Protein AF-A0A7L8AIE8-F1 (afdb_monomer_lite)

Structure (mmCIF, N/CA/C/O backbone):
data_AF-A0A7L8AIE8-F1
#
_entry.id   AF-A0A7L8AIE8-F1
#
loop_
_atom_site.group_PDB
_atom_site.id
_atom_site.type_symbol
_atom_site.label_atom_id
_atom_site.label_alt_id
_atom_site.label_comp_id
_atom_site.label_asym_id
_atom_site.label_entity_id
_atom_site.label_seq_id
_atom_site.pdbx_PDB_ins_code
_atom_site.Cartn_x
_atom_site.Cartn_y
_atom_site.Cartn_z
_atom_site.occupancy
_atom_site.B_iso_or_equiv
_atom_site.auth_seq_id
_atom_site.auth_comp_id
_atom_site.auth_asym_id
_atom_site.auth_atom_id
_atom_site.pdbx_PDB_model_num
ATOM 1 N N . MET A 1 1 ? -39.703 -0.980 17.040 1.00 63.31 1 MET A N 1
ATOM 2 C CA . MET A 1 1 ? -38.796 -2.149 16.935 1.00 63.31 1 MET A CA 1
ATOM 3 C C . MET A 1 1 ? -38.171 -2.307 15.549 1.00 63.31 1 MET A C 1
ATOM 5 O O . MET A 1 1 ? -36.954 -2.239 15.484 1.00 63.31 1 MET A O 1
ATOM 9 N N . LYS A 1 2 ? -38.937 -2.395 14.447 1.00 69.69 2 LYS A N 1
ATOM 10 C CA . LYS A 1 2 ? -38.403 -2.569 13.070 1.00 69.69 2 LYS A CA 1
ATOM 11 C C . LYS A 1 2 ? -37.265 -1.605 12.671 1.00 69.69 2 LYS A C 1
ATOM 13 O O . LYS A 1 2 ? -36.247 -2.037 12.149 1.00 69.69 2 LYS A O 1
ATOM 18 N N . ASN A 1 3 ? -37.389 -0.310 12.983 1.00 71.50 3 ASN A N 1
ATOM 19 C CA . ASN A 1 3 ? -36.348 0.687 12.671 1.00 71.50 3 ASN A CA 1
ATOM 20 C C . ASN A 1 3 ? -35.043 0.472 13.455 1.00 71.50 3 ASN A C 1
ATOM 22 O O . ASN A 1 3 ? -33.970 0.789 12.957 1.00 71.50 3 ASN A O 1
ATOM 26 N N . ILE A 1 4 ? -35.126 -0.079 14.667 1.00 74.56 4 ILE A N 1
ATOM 27 C CA . ILE A 1 4 ? -33.960 -0.353 15.511 1.00 74.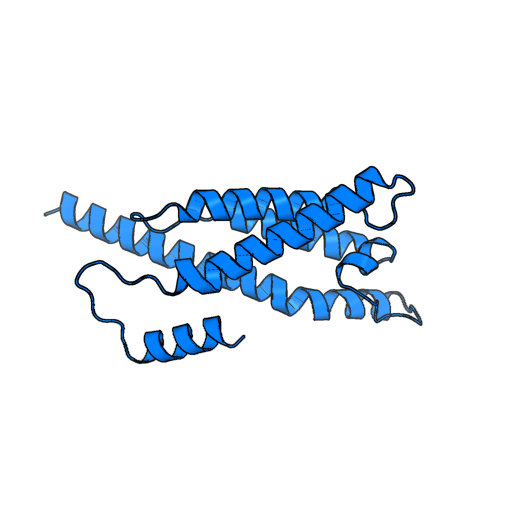56 4 ILE A CA 1
ATOM 28 C C . ILE A 1 4 ? -33.206 -1.573 14.962 1.00 74.56 4 ILE A C 1
ATOM 30 O O . ILE A 1 4 ? -31.992 -1.508 14.792 1.00 74.56 4 ILE A O 1
ATOM 34 N N . GLU A 1 5 ? -33.914 -2.641 14.582 1.00 74.44 5 GLU A N 1
ATOM 35 C CA . GLU A 1 5 ? -33.312 -3.821 13.937 1.00 74.44 5 GLU A CA 1
ATOM 36 C C . GLU A 1 5 ? -32.631 -3.483 12.604 1.00 74.44 5 GLU A C 1
ATOM 38 O O . GLU A 1 5 ? -31.513 -3.933 12.358 1.00 74.44 5 GLU A O 1
ATOM 43 N N . ILE A 1 6 ? -33.248 -2.632 11.773 1.00 75.19 6 ILE A N 1
ATOM 44 C CA . ILE A 1 6 ? -32.651 -2.166 10.508 1.00 75.19 6 ILE A CA 1
ATOM 45 C C . ILE A 1 6 ? -31.340 -1.407 10.768 1.00 75.19 6 ILE A C 1
ATOM 47 O O . ILE A 1 6 ? -30.348 -1.618 10.063 1.00 75.19 6 ILE A O 1
ATOM 51 N N . LEU A 1 7 ? -31.300 -0.557 11.800 1.00 74.38 7 LEU A N 1
ATOM 52 C CA . LEU A 1 7 ? -30.088 0.175 12.175 1.00 74.38 7 LEU A CA 1
ATOM 53 C C . LEU A 1 7 ? -28.978 -0.776 12.647 1.00 74.38 7 LEU A C 1
ATOM 55 O O . LEU A 1 7 ? -27.861 -0.678 12.133 1.00 74.38 7 LEU A O 1
ATOM 59 N N . TYR A 1 8 ? -29.283 -1.732 13.532 1.00 74.19 8 TYR A N 1
ATOM 60 C CA . TYR A 1 8 ? -28.319 -2.737 14.003 1.00 74.19 8 TYR A CA 1
ATOM 61 C C . TYR A 1 8 ? -27.782 -3.617 12.867 1.00 74.19 8 TYR A C 1
ATOM 63 O O . TYR A 1 8 ? -26.572 -3.843 12.775 1.00 74.19 8 TYR A O 1
ATOM 71 N N . GLN A 1 9 ? -28.655 -4.070 11.963 1.00 73.56 9 GLN A N 1
ATOM 72 C CA . GLN A 1 9 ? -28.258 -4.891 10.821 1.00 73.56 9 GLN A CA 1
ATOM 73 C C . GLN A 1 9 ? -27.340 -4.119 9.864 1.00 73.56 9 GLN A C 1
ATOM 75 O O . GLN A 1 9 ? -26.338 -4.661 9.392 1.00 73.56 9 GLN A O 1
ATOM 80 N N . SER A 1 10 ? -27.639 -2.840 9.607 1.00 74.44 10 SER A N 1
ATOM 81 C CA . SER A 1 10 ? -26.797 -1.990 8.759 1.00 74.44 10 SER A CA 1
ATOM 82 C C . SER A 1 10 ? -25.414 -1.735 9.373 1.00 74.44 10 SER A C 1
ATOM 84 O O . SER A 1 10 ? -24.412 -1.824 8.662 1.00 74.44 10 SER A O 1
ATOM 86 N N . GLU A 1 11 ? -25.332 -1.497 10.690 1.00 75.94 11 GLU A N 1
ATOM 87 C CA . GLU A 1 11 ? -24.061 -1.284 11.393 1.00 75.94 11 GLU A CA 1
ATOM 88 C C . GLU A 1 11 ? -23.190 -2.546 11.348 1.00 75.94 11 GLU A C 1
ATOM 90 O O . GLU A 1 11 ? -22.013 -2.474 10.985 1.00 75.94 11 GLU A O 1
ATOM 95 N N . ASN A 1 12 ? -23.771 -3.715 11.633 1.00 76.88 12 ASN A N 1
ATOM 96 C CA . ASN A 1 12 ? -23.052 -4.987 11.565 1.00 76.88 12 ASN A CA 1
ATOM 97 C C . ASN A 1 12 ? -22.519 -5.270 10.156 1.00 76.88 12 ASN A C 1
ATOM 99 O O . ASN A 1 12 ? -21.361 -5.667 10.004 1.00 76.88 12 ASN A O 1
ATOM 103 N N . ASN A 1 13 ? -23.318 -5.015 9.115 1.00 78.94 13 ASN A N 1
ATOM 104 C CA . ASN A 1 13 ? -22.890 -5.256 7.739 1.00 78.94 13 ASN A CA 1
ATOM 105 C C . ASN A 1 13 ? -21.742 -4.320 7.313 1.00 78.94 13 ASN A C 1
ATOM 107 O O . ASN A 1 13 ? -20.805 -4.743 6.626 1.00 78.94 13 ASN A O 1
ATOM 111 N N . GLN A 1 14 ? -21.760 -3.063 7.774 1.00 76.62 14 GLN A N 1
ATOM 112 C CA . GLN A 1 14 ? -20.650 -2.129 7.565 1.00 76.62 14 GLN A CA 1
ATOM 113 C C . GLN A 1 14 ? -19.371 -2.595 8.268 1.00 76.62 14 GLN A C 1
ATOM 115 O O . GLN A 1 14 ? -18.311 -2.603 7.643 1.00 76.62 14 GLN A O 1
ATOM 120 N N . ILE A 1 15 ? -19.462 -3.053 9.522 1.00 75.50 15 ILE A N 1
ATOM 121 C CA . ILE A 1 15 ? -18.306 -3.564 10.279 1.00 75.50 15 ILE A CA 1
ATOM 122 C C . ILE A 1 15 ? -17.685 -4.778 9.578 1.00 75.50 15 ILE A C 1
ATOM 124 O O . ILE A 1 15 ? -16.465 -4.831 9.408 1.00 75.50 15 ILE A O 1
ATOM 128 N N . ILE A 1 16 ? -18.503 -5.743 9.148 1.00 73.88 16 ILE A N 1
ATOM 129 C CA . ILE A 1 16 ? -18.024 -6.948 8.456 1.00 73.88 16 ILE A CA 1
ATOM 130 C C . ILE A 1 16 ? -17.318 -6.574 7.150 1.00 73.88 16 ILE A C 1
ATOM 132 O O . ILE A 1 16 ? -16.213 -7.058 6.894 1.00 73.88 16 ILE A O 1
ATOM 136 N N . SER A 1 17 ? -17.924 -5.698 6.345 1.00 81.44 17 SER A N 1
ATOM 137 C CA . SER A 1 17 ? -17.355 -5.248 5.067 1.00 81.44 17 SER A CA 1
ATOM 138 C C . SER A 1 17 ? -15.999 -4.571 5.266 1.00 81.44 17 SER A C 1
ATOM 140 O O . SER A 1 17 ? -15.016 -4.915 4.614 1.00 81.44 17 SER A O 1
ATOM 142 N N . TYR A 1 18 ? -15.915 -3.684 6.253 1.00 81.44 18 TYR A N 1
ATOM 143 C CA . TYR A 1 18 ? -14.687 -2.999 6.638 1.00 81.44 18 TYR A CA 1
ATOM 144 C C . TYR A 1 18 ? -13.584 -3.960 7.113 1.00 81.44 18 TYR A C 1
ATOM 146 O O . TYR A 1 18 ? -12.422 -3.809 6.730 1.00 81.44 18 TYR A O 1
ATOM 154 N N . LEU A 1 19 ? -13.916 -4.982 7.913 1.00 83.69 19 LEU A N 1
ATOM 155 C CA . LEU A 1 19 ? -12.924 -5.958 8.380 1.00 83.69 19 LEU A CA 1
ATOM 156 C C . LEU A 1 19 ? -12.404 -6.826 7.231 1.00 83.69 19 LEU A C 1
ATOM 158 O O . LEU A 1 19 ? -11.207 -7.109 7.181 1.00 83.69 19 LEU A O 1
ATOM 162 N N . LYS A 1 20 ? -13.282 -7.233 6.306 1.00 87.38 20 LYS A N 1
ATOM 163 C CA . LYS A 1 20 ? -12.893 -7.980 5.100 1.00 87.38 20 LYS A CA 1
ATOM 164 C C . LYS A 1 20 ? -11.934 -7.165 4.237 1.00 87.38 20 LYS A C 1
ATOM 166 O O . LYS A 1 20 ? -10.896 -7.676 3.835 1.00 87.38 20 LYS A O 1
ATOM 171 N N . LEU A 1 21 ? -12.234 -5.890 4.027 1.00 87.25 21 LEU A N 1
ATOM 172 C CA . LEU A 1 21 ? -11.432 -5.020 3.178 1.00 87.25 21 LEU A CA 1
ATOM 173 C C . LEU A 1 21 ? -10.011 -4.807 3.711 1.00 87.25 21 LEU A C 1
ATOM 175 O O . LEU A 1 21 ? -9.046 -4.905 2.961 1.00 87.25 21 LEU A O 1
ATOM 179 N N . ARG A 1 22 ? -9.860 -4.623 5.028 1.00 87.69 22 ARG A N 1
ATOM 180 C CA . ARG A 1 22 ? -8.530 -4.568 5.661 1.00 87.69 22 ARG A CA 1
ATOM 181 C C . ARG A 1 22 ? -7.743 -5.856 5.487 1.00 87.69 22 ARG A C 1
ATOM 183 O O . ARG A 1 22 ? -6.536 -5.797 5.288 1.00 87.69 22 ARG A O 1
ATOM 190 N N . LYS A 1 23 ? -8.414 -7.010 5.572 1.00 90.38 23 LYS A N 1
ATOM 191 C CA . LYS A 1 23 ? -7.765 -8.299 5.315 1.00 90.38 23 LYS A CA 1
ATOM 192 C C . LYS A 1 23 ? -7.262 -8.368 3.877 1.00 90.38 23 LYS A C 1
ATOM 194 O O . LYS A 1 23 ? -6.119 -8.752 3.692 1.00 90.38 23 LYS A O 1
ATOM 199 N N . PHE A 1 24 ? -8.053 -7.946 2.890 1.00 91.50 24 PHE A N 1
ATOM 200 C CA . PHE A 1 24 ? -7.611 -7.920 1.490 1.00 91.50 24 PHE A CA 1
ATOM 201 C C . PHE A 1 24 ? -6.418 -6.989 1.260 1.00 91.50 24 PHE A C 1
ATOM 203 O O . PHE A 1 24 ? -5.456 -7.398 0.622 1.00 91.50 24 PHE A O 1
ATOM 210 N N . ILE A 1 25 ? -6.437 -5.785 1.838 1.00 92.25 25 ILE A N 1
ATOM 211 C CA . ILE A 1 25 ? -5.307 -4.845 1.780 1.00 92.25 25 ILE A CA 1
ATOM 212 C C . ILE A 1 25 ? -4.035 -5.479 2.368 1.00 92.25 25 ILE A C 1
ATOM 214 O O . ILE A 1 25 ? -2.979 -5.443 1.742 1.00 92.25 25 ILE A O 1
ATOM 218 N N . GLY A 1 26 ? -4.141 -6.110 3.543 1.00 91.88 26 GLY A N 1
ATOM 219 C CA . GLY A 1 26 ? -3.013 -6.802 4.172 1.00 91.88 26 GLY A CA 1
ATOM 220 C C . GLY A 1 26 ? -2.524 -8.012 3.371 1.00 91.88 26 GLY A C 1
ATOM 221 O O . GLY A 1 26 ? -1.322 -8.215 3.249 1.00 91.88 26 GLY A O 1
ATOM 222 N N . ILE A 1 27 ? -3.442 -8.782 2.779 1.00 94.88 27 ILE A N 1
ATOM 223 C CA . ILE A 1 27 ? -3.118 -9.898 1.881 1.00 94.88 27 ILE A CA 1
ATOM 224 C C . ILE A 1 27 ? -2.319 -9.379 0.685 1.00 94.88 27 ILE A C 1
ATOM 226 O O . ILE A 1 27 ? -1.240 -9.899 0.434 1.00 94.88 27 ILE A O 1
ATOM 230 N N . ILE A 1 28 ? -2.768 -8.321 0.003 1.00 94.38 28 ILE A N 1
ATOM 231 C CA . ILE A 1 28 ? -2.003 -7.721 -1.103 1.00 94.38 28 ILE A CA 1
ATOM 232 C C . ILE A 1 28 ? -0.585 -7.366 -0.647 1.00 94.38 28 ILE A C 1
ATOM 234 O O . ILE A 1 28 ? 0.370 -7.755 -1.307 1.00 94.38 28 ILE A O 1
ATOM 238 N N . GLY A 1 29 ? -0.439 -6.696 0.501 1.00 91.81 29 GLY A N 1
ATOM 239 C CA . GLY A 1 29 ? 0.873 -6.308 1.023 1.00 91.81 29 GLY A CA 1
ATOM 240 C C . GLY A 1 29 ? 1.808 -7.488 1.322 1.00 91.81 29 GLY A C 1
ATOM 241 O O . GLY A 1 29 ? 3.008 -7.369 1.107 1.00 91.81 29 GLY A O 1
ATOM 242 N N . ILE A 1 30 ? 1.275 -8.627 1.776 1.00 94.44 30 ILE A N 1
ATOM 243 C CA . ILE A 1 30 ? 2.060 -9.844 2.055 1.00 94.44 30 ILE A CA 1
ATOM 244 C C . ILE A 1 30 ? 2.414 -10.592 0.766 1.00 94.44 30 ILE A C 1
ATOM 246 O O . ILE A 1 30 ? 3.517 -11.116 0.640 1.00 94.44 30 ILE A O 1
ATOM 250 N N . PHE A 1 31 ? 1.486 -10.663 -0.187 1.00 94.75 31 PHE A N 1
ATOM 251 C CA . PHE A 1 31 ? 1.687 -11.406 -1.429 1.00 94.75 31 PHE A CA 1
ATOM 252 C C . PHE A 1 31 ? 2.556 -10.655 -2.437 1.00 94.75 31 PHE A C 1
ATOM 254 O O . PHE A 1 31 ? 3.286 -11.296 -3.186 1.00 94.75 31 PHE A O 1
ATOM 261 N N . LEU A 1 32 ? 2.519 -9.322 -2.446 1.00 93.94 32 LEU A N 1
ATOM 262 C CA . LEU A 1 32 ? 3.314 -8.494 -3.351 1.00 93.94 32 LEU A CA 1
ATOM 263 C C . LEU A 1 32 ? 4.821 -8.843 -3.347 1.00 93.94 32 LEU A C 1
ATOM 265 O O . LEU A 1 32 ? 5.333 -9.162 -4.419 1.00 93.94 32 LEU A O 1
ATOM 269 N N . PRO A 1 33 ? 5.535 -8.891 -2.199 1.00 94.06 33 PRO A N 1
ATOM 270 C CA . PRO A 1 33 ? 6.958 -9.251 -2.167 1.00 94.06 33 PRO A CA 1
ATOM 271 C C . PRO A 1 33 ? 7.248 -10.715 -2.531 1.00 94.06 33 PRO A C 1
ATOM 273 O O . PRO A 1 33 ? 8.405 -11.066 -2.716 1.00 94.06 33 PRO A O 1
ATOM 276 N N . ILE A 1 34 ? 6.230 -11.577 -2.617 1.00 95.69 34 ILE A N 1
ATOM 277 C CA . ILE A 1 34 ? 6.383 -12.993 -2.982 1.00 95.69 34 ILE A CA 1
ATOM 278 C 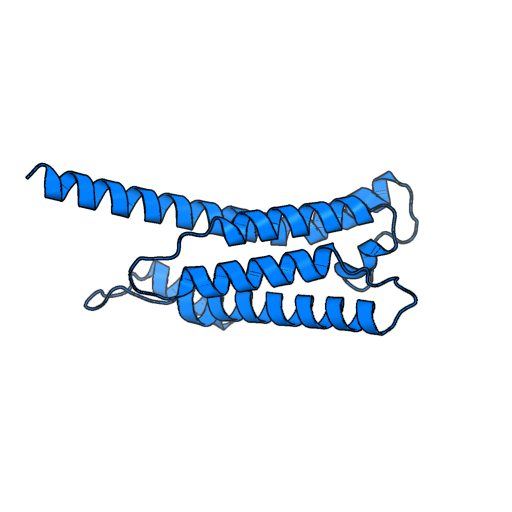C . ILE A 1 34 ? 6.129 -13.186 -4.480 1.00 95.69 34 ILE A C 1
ATOM 280 O O . ILE A 1 34 ? 6.878 -13.882 -5.161 1.00 95.69 34 ILE A O 1
ATOM 284 N N . ILE A 1 35 ? 5.070 -12.565 -5.003 1.00 95.75 35 ILE A N 1
ATOM 285 C CA . ILE A 1 35 ? 4.635 -12.742 -6.391 1.00 95.75 35 ILE A CA 1
ATOM 286 C C . ILE A 1 35 ? 5.606 -12.073 -7.361 1.00 95.75 35 ILE A C 1
ATOM 288 O O . ILE A 1 35 ? 5.890 -12.650 -8.404 1.00 95.75 35 ILE A O 1
ATOM 292 N N . LEU A 1 36 ? 6.142 -10.896 -7.029 1.00 96.56 36 LEU A N 1
ATOM 293 C CA . LEU A 1 36 ? 7.033 -10.170 -7.937 1.00 96.56 36 LEU A CA 1
ATOM 294 C C . LEU A 1 36 ? 8.328 -10.947 -8.271 1.00 96.56 36 LEU A C 1
ATOM 296 O O . LEU A 1 36 ? 8.563 -11.174 -9.460 1.00 96.56 36 LEU A O 1
ATOM 300 N N . PRO A 1 37 ? 9.113 -11.455 -7.295 1.00 95.50 37 PRO A N 1
ATOM 301 C CA . PRO A 1 37 ? 10.255 -12.317 -7.605 1.00 95.50 37 PRO A CA 1
ATOM 302 C C . PRO A 1 37 ? 9.847 -13.597 -8.342 1.00 95.50 37 PRO A C 1
ATOM 304 O O . PRO A 1 37 ? 10.533 -14.026 -9.266 1.00 95.50 37 PRO A O 1
ATOM 307 N N . LEU A 1 38 ? 8.714 -14.206 -7.964 1.00 95.94 38 LEU A N 1
ATOM 308 C CA . LEU A 1 38 ? 8.229 -15.434 -8.601 1.00 95.94 38 LEU A CA 1
ATOM 309 C C . LEU A 1 38 ? 7.963 -15.231 -10.096 1.00 95.94 38 LEU A C 1
ATOM 311 O O . LEU A 1 38 ? 8.294 -16.100 -10.900 1.00 95.94 38 LEU A O 1
ATOM 315 N N . VAL A 1 39 ? 7.400 -14.081 -10.473 1.00 94.88 39 VAL A N 1
ATOM 316 C CA . VAL A 1 39 ? 7.210 -13.716 -11.879 1.00 94.88 39 VAL A CA 1
ATOM 317 C C . VAL A 1 39 ? 8.561 -13.657 -12.595 1.00 94.88 39 VAL A C 1
ATOM 319 O O . VAL A 1 39 ? 8.714 -14.304 -13.627 1.00 94.88 39 VAL A O 1
ATOM 322 N N . LEU A 1 40 ? 9.569 -12.981 -12.037 1.00 95.44 40 LEU A N 1
ATOM 323 C CA . LEU A 1 40 ? 10.893 -12.894 -12.671 1.00 95.44 40 LEU A CA 1
ATOM 324 C C . LEU A 1 40 ? 11.586 -14.254 -12.820 1.00 95.44 40 LEU A C 1
ATOM 326 O O . LEU A 1 40 ? 12.200 -14.508 -13.856 1.00 95.44 40 LEU A O 1
ATOM 330 N N . ILE A 1 41 ? 11.410 -15.155 -11.849 1.00 94.31 41 ILE A N 1
ATOM 331 C CA . ILE A 1 41 ? 11.884 -16.544 -11.939 1.00 94.31 41 ILE A CA 1
ATOM 332 C C . ILE A 1 41 ? 11.218 -17.275 -13.116 1.00 94.31 41 ILE A C 1
ATOM 334 O O . ILE A 1 41 ? 11.896 -17.970 -13.872 1.00 94.31 41 ILE A O 1
ATOM 338 N N . ILE A 1 42 ? 9.904 -17.106 -13.313 1.00 93.94 42 ILE A N 1
ATOM 339 C CA . ILE A 1 42 ? 9.166 -17.718 -14.435 1.00 93.94 42 ILE A CA 1
ATOM 340 C C . ILE A 1 42 ? 9.684 -17.201 -15.785 1.00 93.94 42 ILE A C 1
ATOM 342 O O . ILE A 1 42 ? 9.809 -17.978 -16.733 1.00 93.94 42 ILE A O 1
ATOM 346 N N . PHE A 1 43 ? 10.039 -15.917 -15.861 1.00 92.88 43 PHE A N 1
ATOM 347 C CA . PHE A 1 43 ? 10.650 -15.302 -17.043 1.00 92.88 43 PHE A CA 1
ATOM 348 C C . PHE A 1 43 ? 12.147 -15.620 -17.216 1.00 92.88 43 PHE A C 1
ATOM 350 O O . PHE A 1 43 ? 12.742 -15.189 -18.199 1.00 92.88 43 PHE A O 1
ATOM 357 N N . LYS A 1 44 ? 12.737 -16.443 -16.335 1.00 90.50 44 LYS A N 1
ATOM 358 C CA . LYS A 1 44 ? 14.151 -16.863 -16.358 1.00 90.50 44 LYS A CA 1
ATOM 359 C C . LYS A 1 44 ? 15.149 -15.705 -16.234 1.00 90.50 44 LYS A C 1
ATOM 361 O O . LYS A 1 44 ? 16.237 -15.772 -16.800 1.00 90.50 44 LYS A O 1
ATOM 366 N N . ASN A 1 45 ? 14.793 -14.673 -15.475 1.00 87.94 45 ASN A N 1
ATOM 367 C CA . ASN A 1 45 ? 15.733 -13.617 -15.117 1.00 87.94 45 ASN A CA 1
ATOM 368 C C . ASN A 1 45 ? 16.750 -14.120 -14.086 1.00 87.94 45 ASN A C 1
ATOM 370 O O . ASN A 1 45 ? 16.380 -14.779 -13.113 1.00 87.94 45 ASN A O 1
ATOM 374 N N . GLU A 1 46 ? 18.024 -13.781 -14.288 1.00 82.62 46 GLU A N 1
ATOM 375 C CA . GLU A 1 46 ? 19.091 -14.080 -13.324 1.00 82.62 46 GLU A CA 1
ATOM 376 C C . GLU A 1 46 ? 18.967 -13.204 -12.071 1.00 82.62 46 GLU A C 1
ATOM 378 O O . GLU A 1 46 ? 19.185 -13.682 -10.957 1.00 82.62 46 GLU A O 1
ATOM 383 N N . ASP A 1 47 ? 18.538 -11.952 -12.250 1.00 88.06 47 ASP A N 1
ATOM 384 C CA . ASP A 1 47 ? 18.309 -10.997 -11.170 1.00 88.06 47 ASP A CA 1
ATOM 385 C C . ASP A 1 47 ? 16.816 -10.874 -10.825 1.00 88.06 47 ASP A C 1
ATOM 387 O O . ASP A 1 47 ? 16.078 -10.032 -11.340 1.00 88.06 47 ASP A O 1
ATOM 391 N N . PHE A 1 48 ? 16.339 -11.774 -9.967 1.00 91.25 48 PHE A N 1
ATOM 392 C CA . PHE A 1 48 ? 14.930 -11.839 -9.573 1.00 91.25 48 PHE A CA 1
ATOM 393 C C . PHE A 1 48 ? 14.612 -11.103 -8.262 1.00 91.25 48 PHE A C 1
ATOM 395 O O . PHE A 1 48 ? 13.433 -10.969 -7.939 1.00 91.25 48 PHE A O 1
ATOM 402 N N . ILE A 1 49 ? 15.615 -10.631 -7.506 1.00 92.62 49 ILE A N 1
ATOM 403 C CA . ILE A 1 49 ? 15.427 -9.847 -6.273 1.00 92.62 49 ILE A CA 1
ATOM 404 C C . ILE A 1 49 ? 15.913 -8.424 -6.519 1.00 92.62 49 ILE A C 1
ATOM 406 O O . ILE A 1 49 ? 17.107 -8.174 -6.575 1.00 92.62 49 ILE A O 1
ATOM 410 N N . GLN A 1 50 ? 14.972 -7.493 -6.596 1.00 94.00 50 GLN A N 1
ATOM 411 C CA . GLN A 1 50 ? 15.265 -6.076 -6.795 1.00 94.00 50 GLN A CA 1
ATOM 412 C C . GLN A 1 50 ? 15.468 -5.332 -5.462 1.00 94.00 50 GLN A C 1
ATOM 414 O O . GLN A 1 50 ? 14.949 -5.761 -4.426 1.00 94.00 50 GLN A O 1
A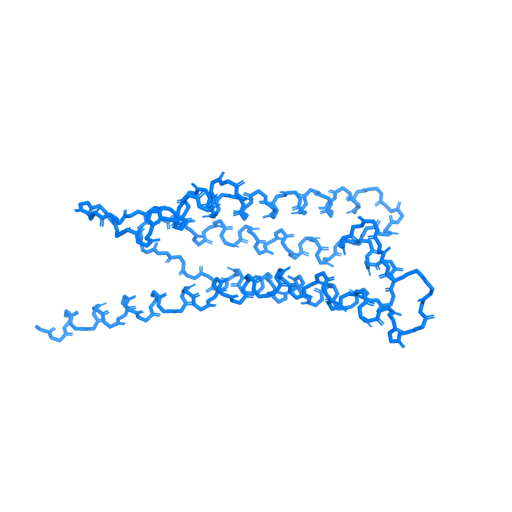TOM 419 N N . ASP A 1 51 ? 16.167 -4.192 -5.501 1.00 92.50 51 ASP A N 1
ATOM 420 C CA . ASP A 1 51 ? 16.487 -3.362 -4.323 1.00 92.50 51 ASP A CA 1
ATOM 421 C C . ASP A 1 51 ? 15.237 -2.861 -3.577 1.00 92.50 51 ASP A C 1
ATOM 423 O O . ASP A 1 51 ? 15.222 -2.744 -2.347 1.00 92.50 51 ASP A O 1
ATOM 427 N N . SER A 1 52 ? 14.157 -2.586 -4.310 1.00 94.19 52 SER A N 1
ATOM 428 C CA . SER A 1 52 ? 12.859 -2.224 -3.754 1.00 94.19 52 SER A CA 1
ATOM 429 C C . SER A 1 52 ? 11.696 -2.852 -4.523 1.00 94.19 52 SER A C 1
ATOM 431 O O . SER A 1 52 ? 11.800 -3.261 -5.678 1.00 94.19 52 SER A O 1
ATOM 433 N N . ILE A 1 53 ? 10.520 -2.879 -3.890 1.00 94.56 53 ILE A N 1
ATOM 434 C CA . ILE A 1 53 ? 9.283 -3.357 -4.529 1.00 94.56 53 ILE A CA 1
ATOM 435 C C . ILE A 1 53 ? 8.923 -2.524 -5.769 1.00 94.56 53 ILE A C 1
ATOM 437 O O . ILE A 1 53 ? 8.378 -3.062 -6.730 1.00 94.56 53 ILE A O 1
ATOM 441 N N . SER A 1 54 ? 9.245 -1.229 -5.768 1.00 95.88 54 SER A N 1
ATOM 442 C CA . SER A 1 54 ? 8.983 -0.346 -6.905 1.00 95.88 54 SER A CA 1
ATOM 443 C C . SER A 1 54 ? 9.990 -0.510 -8.048 1.00 95.88 54 SER A C 1
ATOM 445 O O . SER A 1 54 ? 9.726 -0.019 -9.143 1.00 95.88 54 SER A O 1
ATOM 447 N N . ASP A 1 55 ? 11.115 -1.200 -7.851 1.00 95.25 55 ASP A N 1
ATOM 448 C CA . ASP A 1 55 ? 12.095 -1.428 -8.925 1.00 95.25 55 ASP A CA 1
ATOM 449 C C . ASP A 1 55 ? 11.635 -2.513 -9.906 1.00 95.25 55 ASP A C 1
ATOM 451 O O . ASP A 1 55 ? 11.991 -2.482 -11.083 1.00 95.25 55 ASP A O 1
ATOM 455 N N . TYR A 1 56 ? 10.687 -3.366 -9.497 1.00 96.06 56 TYR A N 1
ATOM 456 C CA . TYR A 1 56 ? 9.982 -4.283 -10.402 1.00 96.06 56 TYR A CA 1
ATOM 457 C C . TYR A 1 56 ? 9.170 -3.568 -11.495 1.00 96.06 56 TYR A C 1
ATOM 459 O O . TYR A 1 56 ? 8.695 -4.208 -12.429 1.00 96.06 56 TYR A O 1
ATOM 467 N N . TYR A 1 57 ? 9.013 -2.243 -11.428 1.00 95.06 57 TYR A N 1
ATOM 468 C CA . TYR A 1 57 ? 8.462 -1.458 -12.534 1.00 95.06 57 TYR A CA 1
ATOM 469 C C . TYR A 1 57 ? 9.349 -1.536 -13.792 1.00 95.06 57 TYR A C 1
ATOM 471 O O . TYR A 1 57 ? 8.846 -1.415 -14.908 1.00 95.06 57 TYR A O 1
ATOM 479 N N . GLY A 1 58 ? 10.662 -1.719 -13.620 1.00 93.44 58 GLY A N 1
ATOM 480 C CA . GLY A 1 58 ? 11.634 -1.807 -14.710 1.00 93.44 58 GLY A CA 1
ATOM 481 C C . GLY A 1 58 ? 11.804 -3.195 -15.320 1.00 93.44 58 GLY A C 1
ATOM 482 O O . GLY A 1 58 ? 12.602 -3.340 -16.238 1.00 93.44 58 GLY A O 1
ATOM 483 N N . THR A 1 59 ? 11.073 -4.195 -14.831 1.00 94.81 59 THR A N 1
ATOM 484 C CA . THR A 1 59 ? 11.232 -5.602 -15.217 1.00 94.81 59 THR A CA 1
ATOM 485 C C . THR A 1 59 ? 9.952 -6.158 -15.848 1.00 94.81 59 THR A C 1
ATOM 487 O O . THR A 1 59 ? 8.926 -5.478 -15.940 1.00 94.81 59 THR A O 1
ATOM 490 N N . GLU A 1 60 ? 9.963 -7.428 -16.250 1.00 94.00 60 GLU A N 1
ATOM 491 C CA . GLU A 1 60 ? 8.795 -8.141 -16.787 1.00 94.00 60 GLU A CA 1
ATOM 492 C C . GLU A 1 60 ? 7.659 -8.281 -15.757 1.00 94.00 60 GLU A C 1
ATOM 494 O O . GLU A 1 60 ? 6.516 -8.571 -16.113 1.00 94.00 60 GLU A O 1
ATOM 499 N N . ALA A 1 61 ? 7.939 -8.043 -14.470 1.00 95.75 61 ALA A N 1
ATOM 500 C CA . ALA A 1 61 ? 6.942 -8.055 -13.401 1.00 95.75 61 ALA A CA 1
ATOM 501 C C . ALA A 1 61 ? 6.159 -6.733 -13.267 1.00 95.75 61 ALA A C 1
ATOM 503 O O . ALA A 1 61 ? 5.264 -6.641 -12.417 1.00 95.75 61 ALA A O 1
ATOM 504 N N . ARG A 1 62 ? 6.447 -5.727 -14.106 1.00 95.62 62 ARG A N 1
ATOM 505 C CA . ARG A 1 62 ? 5.816 -4.399 -14.081 1.00 95.62 62 ARG A CA 1
ATOM 506 C C . ARG A 1 62 ? 4.296 -4.460 -13.996 1.00 95.62 62 ARG A C 1
ATOM 508 O O . ARG A 1 62 ? 3.703 -3.827 -13.123 1.00 95.62 62 ARG A O 1
ATOM 515 N N . ASP A 1 63 ? 3.660 -5.216 -14.885 1.00 96.25 63 ASP A N 1
ATOM 516 C CA . ASP A 1 63 ? 2.198 -5.245 -14.986 1.00 96.25 63 ASP A CA 1
ATOM 517 C C . ASP A 1 63 ? 1.549 -5.846 -13.735 1.00 96.25 63 ASP A C 1
ATOM 519 O O . ASP A 1 63 ? 0.475 -5.413 -13.313 1.00 96.25 63 ASP A O 1
ATOM 523 N N . TYR A 1 64 ? 2.234 -6.787 -13.079 1.00 96.81 64 TYR A N 1
ATOM 524 C CA . TYR A 1 64 ? 1.794 -7.358 -11.810 1.00 96.81 64 TYR A CA 1
ATOM 525 C C . TYR A 1 64 ? 1.895 -6.325 -10.693 1.00 96.81 64 TYR A C 1
ATOM 527 O O . TYR A 1 64 ? 0.920 -6.117 -9.972 1.00 96.81 64 TYR A O 1
ATOM 535 N N . PHE A 1 65 ? 3.033 -5.633 -10.578 1.00 97.38 65 PHE A N 1
ATOM 536 C CA . PHE A 1 65 ? 3.207 -4.551 -9.608 1.00 97.38 65 PHE A CA 1
ATOM 537 C C . PHE A 1 65 ? 2.122 -3.475 -9.767 1.00 97.38 65 PHE A C 1
ATOM 539 O O . PHE A 1 65 ? 1.415 -3.153 -8.808 1.00 97.38 65 PHE A O 1
ATOM 546 N N . VAL A 1 66 ? 1.936 -2.974 -10.992 1.00 97.81 66 VAL A N 1
ATOM 547 C CA . VAL A 1 66 ? 0.919 -1.965 -11.316 1.00 97.81 66 VAL A CA 1
ATOM 548 C C . VAL A 1 66 ? -0.481 -2.496 -10.995 1.00 97.81 66 VAL A C 1
ATOM 550 O O . VAL A 1 66 ? -1.249 -1.817 -10.311 1.00 97.81 66 VAL A O 1
ATOM 553 N N . GLY A 1 67 ? -0.802 -3.728 -11.398 1.00 97.44 67 GLY A N 1
ATOM 554 C CA . GLY A 1 67 ? -2.083 -4.376 -11.115 1.00 97.44 67 GLY A CA 1
ATOM 555 C C . GLY A 1 67 ? -2.390 -4.485 -9.618 1.00 97.44 67 GLY A C 1
ATOM 556 O O . GLY A 1 67 ? -3.503 -4.166 -9.191 1.00 97.44 67 GLY A O 1
ATOM 557 N N . PHE A 1 68 ? -1.403 -4.850 -8.794 1.00 97.25 68 PHE A N 1
ATOM 558 C CA . PHE A 1 68 ? -1.559 -4.871 -7.338 1.00 97.25 68 PHE A CA 1
ATOM 559 C C . PHE A 1 68 ? -1.803 -3.480 -6.754 1.00 97.25 68 PHE A C 1
ATOM 561 O O . PHE A 1 68 ? -2.649 -3.346 -5.870 1.00 97.25 68 PHE A O 1
ATOM 568 N N . MET A 1 69 ? -1.117 -2.445 -7.245 1.00 97.75 69 MET A N 1
ATOM 569 C CA . MET A 1 69 ? -1.339 -1.068 -6.792 1.00 97.75 69 MET A CA 1
ATOM 570 C C . MET A 1 69 ? -2.727 -0.546 -7.186 1.00 97.75 69 MET A C 1
ATOM 572 O O . MET A 1 69 ? -3.387 0.112 -6.380 1.00 97.75 69 MET A O 1
ATOM 576 N N . PHE A 1 70 ? -3.226 -0.909 -8.371 1.00 97.69 70 PHE A N 1
ATOM 577 C CA . PHE A 1 70 ? -4.609 -0.632 -8.766 1.00 97.69 70 PHE A CA 1
ATOM 578 C C . PHE A 1 70 ? -5.619 -1.356 -7.871 1.00 97.69 70 PHE A C 1
ATOM 580 O O . PHE A 1 70 ? -6.545 -0.723 -7.364 1.00 97.69 70 PHE A O 1
ATOM 587 N N . ALA A 1 71 ? -5.437 -2.657 -7.629 1.00 96.25 71 ALA A N 1
ATOM 588 C CA . ALA A 1 71 ? -6.313 -3.425 -6.745 1.00 96.25 71 ALA A CA 1
ATOM 589 C C . ALA A 1 71 ? -6.324 -2.847 -5.320 1.00 96.25 71 ALA A C 1
ATOM 591 O O . ALA A 1 71 ? -7.386 -2.674 -4.720 1.00 96.25 71 ALA A O 1
ATOM 592 N N . LEU A 1 72 ? -5.149 -2.481 -4.803 1.00 96.50 72 LEU A N 1
ATOM 593 C CA . LEU A 1 72 ? -4.983 -1.815 -3.516 1.00 96.50 72 LEU A CA 1
ATOM 594 C C . LEU A 1 72 ? -5.736 -0.480 -3.471 1.00 96.50 72 LEU A C 1
ATOM 596 O O . LEU A 1 72 ? -6.492 -0.238 -2.530 1.00 96.50 72 LEU A O 1
ATOM 600 N N . GLY A 1 73 ? -5.568 0.360 -4.496 1.00 95.75 73 GLY A N 1
ATOM 601 C CA . GLY A 1 73 ? -6.251 1.646 -4.613 1.00 95.75 73 GLY A CA 1
ATOM 602 C C . GLY A 1 73 ? -7.771 1.497 -4.664 1.00 95.75 73 GLY A C 1
ATOM 603 O O . GLY A 1 73 ? -8.481 2.156 -3.908 1.00 95.75 73 GLY A O 1
ATOM 604 N N . LEU A 1 74 ? -8.285 0.573 -5.477 1.00 94.38 74 LEU A N 1
ATOM 605 C CA . LEU A 1 74 ? -9.720 0.288 -5.557 1.00 94.38 74 LEU A CA 1
ATOM 606 C C . LEU A 1 74 ? -10.276 -0.210 -4.222 1.00 94.38 74 LEU A C 1
ATOM 608 O O . LEU A 1 74 ? -11.311 0.276 -3.761 1.00 94.38 74 LEU A O 1
ATOM 612 N N . PHE A 1 75 ? -9.578 -1.131 -3.556 1.00 92.25 75 PHE A N 1
ATOM 613 C CA . PHE A 1 75 ? -9.994 -1.578 -2.233 1.00 92.25 75 PHE A CA 1
ATOM 614 C C . PHE A 1 75 ? -10.000 -0.427 -1.231 1.00 92.25 75 PHE A C 1
ATOM 616 O O . PHE A 1 75 ? -10.985 -0.271 -0.514 1.00 92.25 75 PHE A O 1
ATOM 623 N N . LEU A 1 76 ? -8.992 0.440 -1.233 1.00 92.38 76 LEU A N 1
ATOM 624 C CA . LEU A 1 76 ? -8.976 1.627 -0.384 1.00 92.38 76 LEU A CA 1
ATOM 625 C C . LEU A 1 76 ? -10.125 2.605 -0.691 1.00 92.38 76 LEU A C 1
ATOM 627 O O . LEU A 1 76 ? -10.735 3.101 0.251 1.00 92.38 76 LEU A O 1
ATOM 631 N N . LEU A 1 77 ? -10.509 2.817 -1.955 1.00 90.88 77 LEU A N 1
ATOM 632 C CA . LEU A 1 77 ? -11.675 3.653 -2.309 1.00 90.88 77 LEU A CA 1
ATOM 633 C C . LEU A 1 77 ? -12.997 3.082 -1.794 1.00 90.88 77 LEU A C 1
ATOM 635 O O . LEU A 1 77 ? -13.897 3.819 -1.396 1.00 90.88 77 LEU A O 1
ATOM 639 N N . THR A 1 78 ? -13.143 1.757 -1.797 1.00 87.94 78 THR A N 1
ATOM 640 C CA . THR A 1 78 ? -14.368 1.106 -1.299 1.00 87.94 78 THR A CA 1
ATOM 641 C C . THR A 1 78 ? -14.457 1.077 0.228 1.00 87.94 78 THR A C 1
ATOM 643 O O . THR A 1 78 ? -15.451 0.606 0.793 1.00 87.94 78 THR A O 1
ATOM 646 N N . TYR A 1 79 ? -13.439 1.591 0.918 1.00 84.00 79 TYR A N 1
ATOM 647 C CA . TYR A 1 79 ? -13.352 1.565 2.365 1.00 84.00 79 TYR A CA 1
ATOM 648 C C . TYR A 1 79 ? -14.328 2.539 3.012 1.00 84.00 79 TYR A C 1
ATOM 650 O O . TYR A 1 79 ? -14.026 3.687 3.317 1.00 84.00 79 TYR A O 1
ATOM 658 N N . LYS A 1 80 ? -15.514 2.029 3.336 1.00 71.94 80 LYS A N 1
ATOM 659 C CA . LYS A 1 80 ? -16.455 2.731 4.205 1.00 71.94 80 LYS A CA 1
ATOM 660 C C . LYS A 1 80 ? -15.977 2.594 5.651 1.00 71.94 80 LYS A C 1
ATOM 662 O O . LYS A 1 80 ? -16.176 1.568 6.298 1.00 71.94 80 LYS A O 1
ATOM 667 N N . GLY A 1 81 ? -15.275 3.627 6.113 1.00 66.75 81 GLY A N 1
ATOM 668 C CA . GLY A 1 81 ? -14.785 3.770 7.483 1.00 66.75 81 GLY A CA 1
ATOM 669 C C . GLY A 1 81 ? -15.871 3.656 8.558 1.00 66.75 81 GLY A C 1
ATOM 670 O O . GLY A 1 81 ? -17.068 3.654 8.268 1.00 66.75 81 GLY A O 1
ATOM 671 N N . TYR A 1 82 ? -15.461 3.565 9.825 1.00 63.16 82 TYR A N 1
ATOM 672 C CA . TYR A 1 8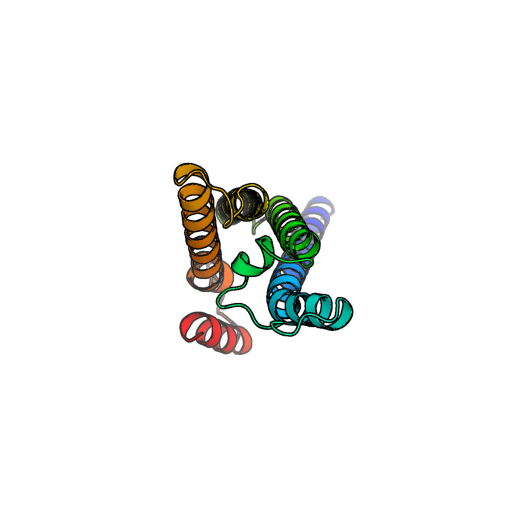2 ? -16.414 3.462 10.930 1.00 63.16 82 TYR A CA 1
ATOM 673 C C . TYR A 1 82 ? -17.135 4.804 11.164 1.00 63.16 82 TYR A C 1
ATOM 675 O O . TYR A 1 82 ? -16.518 5.862 11.073 1.00 63.16 82 TYR A O 1
ATOM 683 N N . LYS A 1 83 ? -18.430 4.766 11.514 1.00 57.81 83 LYS A N 1
ATOM 684 C CA . LYS A 1 83 ? -19.359 5.922 11.582 1.00 57.81 83 LYS A CA 1
ATOM 685 C C . LYS A 1 83 ? -18.902 7.129 12.427 1.00 57.81 83 LYS A C 1
ATOM 687 O O . LYS A 1 83 ? -19.486 8.196 12.307 1.00 57.81 83 LYS A O 1
ATOM 692 N N . PHE A 1 84 ? -17.894 6.962 13.283 1.00 55.19 84 PHE A N 1
ATOM 693 C CA . PHE A 1 84 ? -17.424 7.971 14.239 1.00 55.19 84 PHE A CA 1
ATOM 694 C C . PHE A 1 84 ? -16.054 8.584 13.880 1.00 55.19 84 PHE A C 1
ATOM 696 O O . PHE A 1 84 ? -15.407 9.161 14.751 1.00 55.19 84 PHE A O 1
ATOM 703 N N . GLY A 1 85 ? -15.568 8.455 12.638 1.00 62.72 85 GLY A N 1
ATOM 704 C CA . GLY A 1 85 ? -14.273 9.029 12.261 1.00 62.72 85 GLY A CA 1
ATOM 705 C C . GLY A 1 85 ? -14.068 9.291 10.771 1.00 62.72 85 GLY A C 1
ATOM 706 O O . GLY A 1 85 ? -14.764 8.753 9.915 1.00 62.72 85 GLY A O 1
ATOM 707 N N . ASN A 1 86 ? -13.035 10.083 10.471 1.00 75.19 86 ASN A N 1
ATOM 708 C CA . ASN A 1 86 ? -12.620 10.455 9.112 1.00 75.19 86 ASN A CA 1
ATOM 709 C C . ASN A 1 86 ? -11.865 9.328 8.378 1.00 75.19 86 ASN A C 1
ATOM 711 O O . ASN A 1 86 ? -11.070 9.592 7.482 1.00 75.19 86 ASN A O 1
ATOM 715 N N . ASP A 1 87 ? -12.079 8.063 8.750 1.00 83.06 87 ASP A N 1
ATOM 716 C CA . ASP A 1 87 ? -11.293 6.936 8.237 1.00 83.06 87 ASP A CA 1
ATOM 717 C C . ASP A 1 87 ? -11.465 6.769 6.714 1.00 83.06 87 ASP A C 1
ATOM 719 O O . ASP A 1 87 ? -10.532 6.365 6.028 1.00 83.06 87 ASP A O 1
ATOM 723 N N . ASN A 1 88 ? -12.643 7.124 6.185 1.00 85.81 88 ASN A N 1
ATOM 724 C CA . ASN A 1 88 ? -12.939 7.135 4.749 1.00 85.81 88 ASN A CA 1
ATOM 725 C C . ASN A 1 88 ? -12.086 8.164 3.986 1.00 85.81 88 ASN A C 1
ATOM 727 O O . ASN A 1 88 ? -11.633 7.891 2.881 1.00 85.81 88 ASN A O 1
ATOM 731 N N . LEU A 1 89 ? -11.827 9.334 4.583 1.00 89.31 89 LEU A N 1
ATOM 732 C CA . LEU A 1 89 ? -10.993 10.363 3.960 1.00 89.31 89 LEU A CA 1
ATOM 733 C C . LEU A 1 89 ? -9.560 9.860 3.791 1.00 89.31 89 LEU A C 1
ATOM 735 O O . LEU A 1 89 ? -9.010 9.927 2.698 1.00 89.31 89 LEU A O 1
ATOM 739 N N . PHE A 1 90 ? -8.972 9.314 4.857 1.00 91.81 90 PHE A N 1
ATOM 740 C CA . PHE A 1 90 ? -7.610 8.790 4.788 1.00 91.81 90 PHE A CA 1
ATOM 741 C C . PHE A 1 90 ? -7.511 7.553 3.888 1.00 91.81 90 PHE A C 1
ATOM 743 O O . PHE A 1 90 ? -6.491 7.379 3.231 1.00 91.81 90 PHE A O 1
ATOM 750 N N . ALA A 1 91 ? -8.559 6.725 3.804 1.00 92.25 91 ALA A N 1
ATOM 751 C CA . ALA A 1 91 ? -8.592 5.620 2.848 1.00 92.25 91 ALA A CA 1
ATOM 752 C C . ALA A 1 91 ? -8.597 6.125 1.399 1.00 92.25 91 ALA A C 1
ATOM 754 O O . ALA A 1 91 ? -7.797 5.661 0.594 1.00 92.25 91 ALA A O 1
ATOM 755 N N . ASN A 1 92 ? -9.420 7.129 1.087 1.00 93.62 92 ASN A N 1
ATOM 756 C CA . ASN A 1 92 ? -9.450 7.745 -0.240 1.00 93.62 92 ASN A CA 1
ATOM 757 C C . ASN A 1 92 ? -8.114 8.404 -0.600 1.00 93.62 92 ASN A C 1
ATOM 759 O O . ASN A 1 92 ? -7.650 8.255 -1.726 1.00 93.62 92 ASN A O 1
ATOM 763 N N . LEU A 1 93 ? -7.466 9.083 0.352 1.00 95.81 93 LEU A N 1
ATOM 764 C CA . LEU A 1 93 ? -6.112 9.609 0.155 1.00 95.81 93 LEU A CA 1
ATOM 765 C C . LEU A 1 93 ? -5.121 8.478 -0.136 1.00 95.81 93 LEU A C 1
ATOM 767 O O . LEU A 1 93 ? -4.386 8.550 -1.115 1.00 95.81 93 LEU A O 1
ATOM 771 N N . GLY A 1 94 ? -5.158 7.402 0.655 1.00 96.69 94 GLY A N 1
ATOM 772 C CA . GLY A 1 94 ? -4.360 6.203 0.404 1.00 96.69 94 GLY A CA 1
ATOM 773 C C . GLY A 1 94 ? -4.600 5.623 -0.990 1.00 96.69 94 GLY A C 1
ATOM 774 O O . GLY A 1 94 ? -3.650 5.240 -1.660 1.00 96.69 94 GLY A O 1
ATOM 775 N N . ALA A 1 95 ? -5.841 5.616 -1.473 1.00 96.69 95 ALA A N 1
ATOM 776 C CA . ALA A 1 95 ? -6.133 5.168 -2.825 1.00 96.69 95 ALA A CA 1
ATOM 777 C C . ALA A 1 95 ? -5.508 6.061 -3.899 1.00 96.69 95 ALA A C 1
ATOM 779 O O . ALA A 1 95 ? -4.899 5.546 -4.832 1.00 96.69 95 ALA A O 1
ATOM 780 N N . VAL A 1 96 ? -5.620 7.385 -3.759 1.00 98.00 96 VAL A N 1
ATOM 781 C CA . VAL A 1 96 ? -4.984 8.339 -4.680 1.00 98.00 96 VAL A CA 1
ATOM 782 C C . VAL A 1 96 ? -3.470 8.135 -4.695 1.00 98.00 96 VAL A C 1
ATOM 784 O O . VAL A 1 96 ? -2.876 8.090 -5.767 1.00 98.00 96 VAL A O 1
ATOM 787 N N . PHE A 1 97 ? -2.850 7.938 -3.531 1.00 98.31 97 PHE A N 1
ATOM 788 C CA . PHE A 1 97 ? -1.416 7.670 -3.440 1.00 98.31 97 PHE A CA 1
ATOM 789 C C . PHE A 1 97 ? -1.030 6.315 -4.046 1.00 98.31 97 PHE A C 1
ATOM 791 O O . PHE A 1 97 ? -0.053 6.248 -4.782 1.00 98.31 97 PHE A O 1
ATOM 798 N N . ALA A 1 98 ? -1.812 5.254 -3.832 1.00 98.06 98 ALA A N 1
ATOM 799 C CA . ALA A 1 98 ? -1.582 3.957 -4.474 1.00 98.06 98 ALA A CA 1
ATOM 800 C C . ALA A 1 98 ? -1.680 4.045 -6.006 1.00 98.06 98 ALA A C 1
ATOM 802 O O . ALA A 1 98 ? -0.833 3.503 -6.712 1.00 98.06 98 ALA A O 1
ATOM 803 N N . LEU A 1 99 ? -2.658 4.788 -6.532 1.00 98.12 99 LEU A N 1
ATOM 804 C CA . LEU A 1 99 ? -2.757 5.056 -7.969 1.00 98.12 99 LEU A CA 1
ATOM 805 C C . LEU A 1 99 ? -1.602 5.934 -8.470 1.00 98.12 99 LEU A C 1
ATOM 807 O O . LEU A 1 99 ? -1.107 5.708 -9.568 1.00 98.12 99 LEU A O 1
ATOM 811 N N . GLY A 1 100 ? -1.122 6.883 -7.663 1.00 97.75 100 GLY A N 1
ATOM 812 C CA . GLY A 1 100 ? 0.095 7.648 -7.944 1.00 97.75 100 GLY A CA 1
ATOM 813 C C . GLY A 1 100 ? 1.336 6.755 -8.059 1.00 97.75 100 GLY A C 1
ATOM 814 O O . GLY A 1 100 ? 2.126 6.901 -8.982 1.00 97.75 100 GLY A O 1
ATOM 815 N N . VAL A 1 101 ? 1.483 5.757 -7.190 1.00 98.19 101 VAL A N 1
ATOM 816 C CA . VAL A 1 101 ? 2.554 4.752 -7.313 1.00 98.19 101 VAL A CA 1
ATOM 817 C C . VAL A 1 101 ? 2.384 3.916 -8.589 1.00 98.19 101 VAL A C 1
ATOM 819 O O . VAL A 1 101 ? 3.358 3.653 -9.292 1.00 98.19 101 VAL A O 1
ATOM 822 N N . ALA A 1 102 ? 1.150 3.523 -8.917 1.00 97.62 102 ALA A N 1
ATOM 823 C CA . ALA A 1 102 ? 0.850 2.691 -10.081 1.00 97.62 102 ALA A CA 1
ATOM 824 C C . ALA A 1 102 ? 1.107 3.405 -11.418 1.00 97.62 102 ALA A C 1
ATOM 826 O O . ALA A 1 102 ? 1.641 2.807 -12.349 1.00 97.62 102 ALA A O 1
ATOM 827 N N . LEU A 1 103 ? 0.703 4.671 -11.529 1.00 97.56 103 LEU A N 1
ATOM 828 C CA . LEU A 1 103 ? 0.667 5.414 -12.791 1.00 97.56 103 LEU A CA 1
ATOM 829 C C . LEU A 1 103 ? 1.985 6.114 -13.134 1.00 97.56 103 LEU A C 1
ATOM 831 O O . LEU A 1 103 ? 2.222 6.408 -14.304 1.00 97.56 103 LEU A O 1
ATOM 835 N N . PHE A 1 104 ? 2.832 6.390 -12.142 1.00 97.62 104 PHE A N 1
ATOM 836 C CA . PHE A 1 104 ? 4.077 7.127 -12.339 1.00 97.62 104 PHE A CA 1
ATOM 837 C C . PHE A 1 104 ? 5.274 6.166 -12.228 1.00 97.62 104 PHE A C 1
ATOM 839 O O . PHE A 1 104 ? 5.602 5.763 -11.121 1.00 97.62 104 PHE A O 1
ATOM 846 N N . PRO A 1 105 ? 5.922 5.757 -13.333 1.00 95.69 105 PRO A N 1
ATOM 847 C CA . PRO A 1 105 ? 7.035 4.798 -13.316 1.00 95.69 105 PRO A CA 1
ATOM 848 C C . PRO A 1 105 ? 8.299 5.313 -12.614 1.00 95.69 105 PRO A C 1
ATOM 850 O O . PRO A 1 105 ? 8.726 6.447 -12.840 1.00 95.69 105 PRO A O 1
ATOM 853 N N . THR A 1 106 ? 8.980 4.439 -11.866 1.00 94.75 106 THR A N 1
ATOM 854 C CA . THR A 1 106 ? 10.323 4.701 -11.305 1.00 94.75 106 THR A CA 1
ATOM 855 C C . THR A 1 106 ? 11.415 4.793 -12.372 1.00 94.75 106 THR A C 1
ATOM 857 O O . THR A 1 106 ? 12.407 5.492 -12.170 1.00 94.75 106 THR A O 1
ATOM 860 N N . THR A 1 107 ? 11.205 4.152 -13.522 1.00 95.00 107 THR A N 1
ATOM 861 C CA . THR A 1 107 ? 12.132 4.100 -14.665 1.00 95.00 107 THR A CA 1
ATOM 862 C C . THR A 1 107 ? 12.002 5.266 -15.643 1.00 95.00 107 THR A C 1
ATOM 864 O O . THR A 1 107 ? 12.702 5.308 -16.649 1.00 95.00 107 THR A O 1
ATOM 867 N N . SER A 1 108 ? 11.111 6.225 -15.377 1.00 95.44 108 SER A N 1
ATOM 868 C CA . SER A 1 108 ? 10.942 7.397 -16.240 1.00 95.44 108 SER A CA 1
ATOM 869 C C . SER A 1 108 ? 12.213 8.247 -16.322 1.00 95.44 108 SER A C 1
ATOM 871 O O . SER A 1 108 ? 12.806 8.585 -15.299 1.00 95.44 108 SER A O 1
ATOM 873 N N . GLU A 1 109 ? 12.545 8.721 -17.524 1.00 96.00 109 GLU A N 1
ATOM 874 C CA . GLU A 1 109 ? 13.630 9.686 -17.755 1.00 96.00 109 GLU A CA 1
ATOM 875 C C . GLU A 1 109 ? 13.360 11.042 -17.080 1.00 96.00 109 GLU A C 1
ATOM 877 O O . GLU A 1 109 ? 14.275 11.729 -16.623 1.00 96.00 109 GLU A O 1
ATOM 882 N N . TYR A 1 110 ? 12.086 11.425 -16.955 1.00 97.25 110 TYR A N 1
ATOM 883 C CA . TYR A 1 110 ? 11.693 12.670 -16.303 1.00 97.25 110 TYR A CA 1
ATOM 884 C C . TYR A 1 110 ? 11.771 12.562 -14.778 1.00 97.25 110 TYR A C 1
ATOM 886 O O . TYR A 1 110 ? 11.032 11.797 -14.149 1.00 97.25 110 TYR A O 1
ATOM 894 N N . LEU A 1 111 ? 12.605 13.412 -14.170 1.00 96.69 111 LEU A N 1
ATOM 895 C CA . LEU A 1 111 ? 12.764 13.511 -12.716 1.00 96.69 111 LEU A CA 1
ATOM 896 C C . LEU A 1 111 ? 11.440 13.805 -11.994 1.00 96.69 111 LEU A C 1
ATOM 898 O O . LEU A 1 111 ? 11.192 13.265 -10.919 1.00 96.69 111 LEU A O 1
ATOM 902 N N . SER A 1 112 ? 10.569 14.623 -12.588 1.00 97.62 112 SER A N 1
ATOM 903 C CA . SER A 1 112 ? 9.262 14.965 -12.017 1.00 97.62 112 SER A CA 1
ATOM 904 C C . SER A 1 112 ? 8.383 13.732 -11.787 1.00 97.62 112 SER A C 1
ATOM 906 O O . SER A 1 112 ? 7.788 13.605 -10.721 1.00 97.62 112 SER A O 1
ATOM 908 N N . ILE A 1 113 ? 8.354 12.788 -12.732 1.00 97.81 113 ILE A N 1
ATOM 909 C CA . ILE A 1 113 ? 7.587 11.538 -12.613 1.00 97.81 113 ILE A CA 1
ATOM 910 C C . ILE A 1 113 ? 8.142 10.677 -11.475 1.00 97.81 113 ILE A C 1
ATOM 912 O O . ILE A 1 113 ? 7.378 10.189 -10.643 1.00 97.81 113 ILE A O 1
ATOM 916 N N . ARG A 1 114 ? 9.471 10.563 -11.376 1.00 96.88 114 ARG A N 1
ATOM 917 C CA . ARG A 1 114 ? 10.138 9.820 -10.295 1.00 96.88 114 ARG A CA 1
ATOM 918 C C . ARG A 1 114 ? 9.861 10.431 -8.918 1.00 96.88 114 ARG A C 1
ATOM 920 O O . ARG A 1 114 ? 9.607 9.702 -7.963 1.00 96.88 114 ARG A O 1
ATOM 927 N N . ILE A 1 115 ? 9.841 11.763 -8.820 1.00 98.00 115 ILE A N 1
ATOM 928 C CA . ILE A 1 115 ? 9.476 12.481 -7.588 1.00 98.00 115 ILE A CA 1
ATOM 929 C C . ILE A 1 115 ? 8.011 12.233 -7.222 1.00 98.00 115 ILE A C 1
ATOM 931 O O . ILE A 1 115 ? 7.718 11.997 -6.049 1.00 98.00 115 ILE A O 1
ATOM 935 N N . ILE A 1 116 ? 7.094 12.258 -8.196 1.00 98.12 116 ILE A N 1
ATOM 936 C CA . ILE A 1 116 ? 5.672 11.975 -7.955 1.00 98.12 116 ILE A CA 1
ATOM 937 C C . ILE A 1 116 ? 5.496 10.543 -7.447 1.00 98.12 116 ILE A C 1
ATOM 939 O O . ILE A 1 116 ? 4.786 10.347 -6.460 1.00 98.12 116 ILE A O 1
ATOM 943 N N . HIS A 1 117 ? 6.172 9.562 -8.056 1.00 98.19 117 HIS A N 1
ATOM 944 C CA . HIS A 1 117 ? 6.150 8.176 -7.588 1.00 98.19 117 HIS A CA 1
ATOM 945 C C . HIS A 1 117 ? 6.623 8.077 -6.137 1.00 98.19 117 HIS A C 1
ATOM 947 O O . HIS A 1 117 ? 5.893 7.580 -5.280 1.00 98.19 117 HIS A O 1
ATOM 953 N N . LEU A 1 118 ? 7.824 8.587 -5.844 1.00 97.81 118 LEU A N 1
ATOM 954 C CA . LEU A 1 118 ? 8.428 8.488 -4.516 1.00 97.81 118 LEU A CA 1
ATOM 955 C C . LEU A 1 118 ? 7.580 9.193 -3.449 1.00 97.81 118 LEU A C 1
ATOM 957 O O . LEU A 1 118 ? 7.356 8.648 -2.370 1.00 97.81 118 LEU A O 1
ATOM 961 N N . SER A 1 119 ? 7.062 10.380 -3.769 1.00 98.38 119 SER A N 1
ATOM 962 C CA . SER A 1 119 ? 6.178 11.132 -2.874 1.00 98.38 119 SER A CA 1
ATOM 963 C C . SER A 1 119 ? 4.879 10.37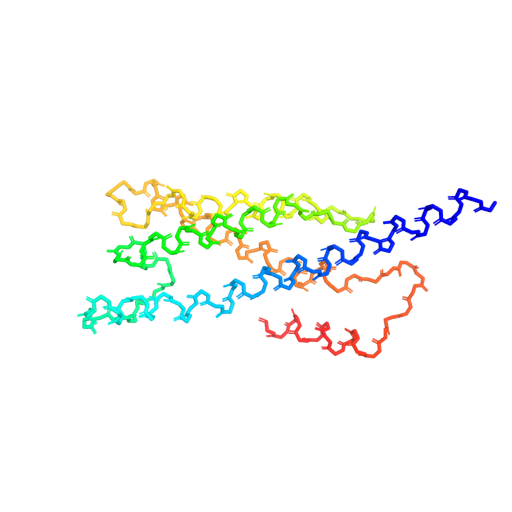1 -2.620 1.00 98.38 119 SER A C 1
ATOM 965 O O . SER A 1 119 ? 4.444 10.262 -1.476 1.00 98.38 119 SER A O 1
ATOM 967 N N . SER A 1 120 ? 4.283 9.790 -3.665 1.00 98.31 120 SER A N 1
ATOM 968 C CA . SER A 1 120 ? 3.073 8.973 -3.544 1.00 98.31 120 SER A CA 1
ATOM 969 C C . SER A 1 120 ? 3.323 7.733 -2.686 1.00 98.31 120 SER A C 1
ATOM 971 O O . SER A 1 120 ? 2.534 7.448 -1.790 1.00 98.31 120 SER A O 1
ATOM 973 N N . ALA A 1 121 ? 4.446 7.038 -2.885 1.00 97.88 121 ALA A N 1
ATOM 974 C CA . ALA A 1 121 ? 4.825 5.881 -2.079 1.00 97.88 121 ALA A CA 1
ATOM 975 C C . ALA A 1 121 ? 4.997 6.261 -0.601 1.00 97.88 121 ALA A C 1
ATOM 977 O O . ALA A 1 121 ? 4.388 5.645 0.273 1.00 97.88 121 ALA A O 1
ATOM 978 N N . GLY A 1 122 ? 5.756 7.323 -0.314 1.00 98.00 122 GLY A N 1
ATOM 979 C CA . GLY A 1 122 ? 5.954 7.812 1.051 1.00 98.00 122 GLY A CA 1
ATOM 980 C C . GLY A 1 122 ? 4.640 8.199 1.737 1.00 98.00 122 GLY A C 1
ATOM 981 O O . GLY A 1 122 ? 4.396 7.816 2.883 1.00 98.00 122 GLY A O 1
ATOM 982 N N . LEU A 1 123 ? 3.751 8.896 1.026 1.00 98.31 123 LEU A N 1
ATOM 983 C CA . LEU A 1 123 ? 2.440 9.285 1.546 1.00 98.31 123 LEU A CA 1
ATOM 984 C C . LEU A 1 123 ? 1.506 8.083 1.746 1.00 98.31 123 LEU A C 1
ATOM 986 O O . LEU A 1 123 ? 0.781 8.039 2.740 1.00 98.31 123 LEU A O 1
ATOM 990 N N . LEU A 1 124 ? 1.551 7.081 0.864 1.00 97.69 124 LEU A N 1
ATOM 991 C CA . LEU A 1 124 ? 0.818 5.826 1.034 1.00 97.69 124 LEU A CA 1
ATOM 992 C C . LEU A 1 124 ? 1.246 5.103 2.319 1.00 97.69 124 LEU A C 1
ATOM 994 O O . LEU A 1 124 ? 0.395 4.724 3.127 1.00 97.69 124 LEU A O 1
ATOM 998 N N . PHE A 1 125 ? 2.554 4.967 2.552 1.00 96.25 125 PHE A N 1
ATOM 999 C CA . PHE A 1 125 ? 3.071 4.372 3.786 1.00 96.25 125 PHE A CA 1
ATOM 1000 C C . PHE A 1 125 ? 2.702 5.194 5.024 1.00 96.25 125 PHE A C 1
ATOM 1002 O O . PHE A 1 125 ? 2.317 4.616 6.040 1.00 96.25 125 PHE A O 1
ATOM 1009 N N . ALA A 1 126 ? 2.729 6.527 4.941 1.00 97.12 126 ALA A N 1
ATOM 1010 C CA . ALA A 1 126 ? 2.276 7.392 6.028 1.00 97.12 126 ALA A CA 1
ATOM 1011 C C . ALA A 1 126 ? 0.785 7.183 6.353 1.00 97.12 126 ALA A C 1
ATOM 1013 O O . ALA A 1 126 ? 0.406 7.124 7.526 1.00 97.12 126 ALA A O 1
ATOM 1014 N N . VAL A 1 127 ? -0.064 7.002 5.333 1.00 95.44 127 VAL A N 1
ATOM 1015 C CA . VAL A 1 127 ? -1.475 6.638 5.525 1.00 95.44 127 VAL A CA 1
ATOM 1016 C C . VAL A 1 127 ? -1.587 5.285 6.228 1.00 95.44 127 VAL A C 1
ATOM 1018 O O . VAL A 1 127 ? -2.303 5.185 7.224 1.00 95.44 127 VAL A O 1
ATOM 1021 N N . PHE A 1 128 ? -0.864 4.251 5.792 1.00 94.44 128 PHE A N 1
ATOM 1022 C CA . PHE A 1 128 ? -0.901 2.947 6.467 1.00 94.44 128 PHE A CA 1
ATOM 1023 C C . PHE A 1 128 ? -0.406 3.007 7.914 1.00 94.44 128 PHE A C 1
ATOM 1025 O O . PHE A 1 128 ? -1.061 2.454 8.803 1.00 94.44 128 PHE A O 1
ATOM 1032 N N . ALA A 1 129 ? 0.666 3.751 8.182 1.00 94.44 129 ALA A N 1
ATOM 1033 C CA . ALA A 1 129 ? 1.147 3.997 9.535 1.00 94.44 129 ALA A CA 1
ATOM 1034 C C . ALA A 1 129 ? 0.065 4.675 10.393 1.00 94.44 129 ALA A C 1
ATOM 1036 O O . ALA A 1 129 ? -0.219 4.222 11.503 1.00 94.44 129 ALA A O 1
ATOM 1037 N N . TYR A 1 130 ? -0.622 5.696 9.869 1.00 93.44 130 TYR A N 1
ATOM 1038 C CA . TYR A 1 130 ? -1.739 6.346 10.562 1.00 93.44 130 TYR A CA 1
ATOM 1039 C C . TYR A 1 130 ? -2.903 5.380 10.841 1.00 93.44 130 TYR A C 1
ATOM 1041 O O . TYR A 1 130 ? -3.492 5.394 11.929 1.00 93.44 130 TYR A O 1
ATOM 1049 N N . PHE A 1 131 ? -3.225 4.496 9.894 1.00 90.38 131 PHE A N 1
ATOM 1050 C CA . PHE A 1 131 ? -4.247 3.466 10.082 1.00 90.38 131 PHE A CA 1
ATOM 1051 C C . PHE A 1 131 ? -3.894 2.535 11.249 1.00 90.38 131 PHE A C 1
ATOM 1053 O O . PHE A 1 131 ? -4.719 2.350 12.149 1.00 90.38 131 PHE A O 1
ATOM 1060 N N . CYS A 1 132 ? -2.669 2.009 11.279 1.00 90.94 132 CYS A N 1
ATOM 1061 C CA . CYS A 1 132 ? -2.184 1.125 12.339 1.00 90.94 132 CYS A CA 1
ATOM 1062 C C . CYS A 1 132 ? -2.099 1.838 13.698 1.00 90.94 132 CYS A C 1
ATOM 1064 O O . CYS A 1 132 ? -2.606 1.333 14.706 1.00 90.94 132 CYS A O 1
ATOM 1066 N N . LEU A 1 133 ? -1.520 3.041 13.729 1.00 91.44 133 LEU A N 1
ATOM 1067 C CA . LEU A 1 133 ? -1.209 3.773 14.957 1.00 91.44 133 LEU A CA 1
ATOM 1068 C C . LEU A 1 133 ? -2.387 4.554 15.544 1.00 91.44 133 LEU A C 1
ATOM 1070 O O . LEU A 1 133 ? -2.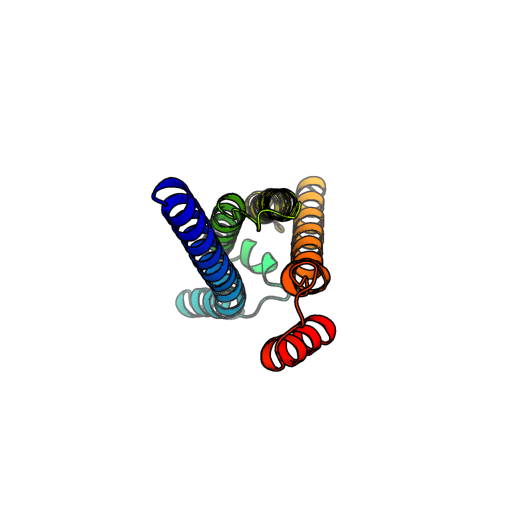368 4.867 16.733 1.00 91.44 133 LEU A O 1
ATOM 1074 N N . VAL A 1 134 ? -3.417 4.869 14.764 1.00 90.06 134 VAL A N 1
ATOM 1075 C CA . VAL A 1 134 ? -4.545 5.676 15.247 1.00 90.06 134 VAL A CA 1
ATOM 1076 C C . VAL A 1 134 ? -5.852 4.938 15.027 1.00 90.06 134 VAL A C 1
ATOM 1078 O O . VAL A 1 134 ? -6.503 4.531 15.993 1.00 90.06 134 VAL A O 1
ATOM 1081 N N . ILE A 1 135 ? -6.235 4.723 13.769 1.00 87.00 135 ILE A N 1
ATOM 1082 C CA . ILE A 1 135 ? -7.580 4.244 13.426 1.00 87.00 135 ILE A CA 1
ATOM 1083 C C . ILE A 1 135 ? -7.847 2.859 14.029 1.00 87.00 135 ILE A C 1
ATOM 1085 O O . ILE A 1 135 ? -8.895 2.626 14.633 1.00 87.00 135 ILE A O 1
ATOM 1089 N N . PHE A 1 136 ? -6.901 1.927 13.917 1.00 86.50 136 PHE A N 1
ATOM 1090 C CA . PHE A 1 136 ? -7.112 0.533 14.317 1.00 86.50 136 PHE A CA 1
ATOM 1091 C C . PHE A 1 136 ? -7.088 0.341 15.839 1.00 86.50 136 PHE A C 1
ATOM 1093 O O . PHE A 1 136 ? -7.637 -0.649 16.350 1.00 86.50 136 PHE A O 1
ATOM 1100 N N . LYS A 1 137 ? -6.496 1.300 16.563 1.00 87.75 137 LYS A N 1
ATOM 1101 C CA . LYS A 1 137 ? -6.422 1.303 18.027 1.00 87.75 137 LYS A CA 1
ATOM 1102 C C . LYS A 1 137 ? -7.642 1.946 18.695 1.00 87.75 137 LYS A C 1
ATOM 1104 O O . LYS A 1 137 ? -7.902 1.624 19.857 1.00 87.75 137 LYS A O 1
ATOM 1109 N N . ARG A 1 138 ? -8.434 2.766 17.983 1.00 85.88 138 ARG A N 1
ATOM 1110 C CA . ARG A 1 138 ? -9.647 3.428 18.517 1.00 85.88 138 ARG A CA 1
ATOM 1111 C C . ARG A 1 138 ? -10.634 2.438 19.140 1.00 85.88 138 ARG A C 1
ATOM 1113 O O . ARG A 1 138 ? -10.881 1.352 18.608 1.00 85.88 138 ARG A O 1
ATOM 1120 N N . THR A 1 139 ? -11.232 2.822 20.266 1.00 81.62 139 THR A N 1
ATOM 1121 C CA . THR A 1 139 ? -12.299 2.085 20.972 1.00 81.62 139 THR A CA 1
ATOM 1122 C C . THR A 1 139 ? -13.549 2.954 21.041 1.00 81.62 139 THR A C 1
ATOM 1124 O O . THR A 1 139 ? -13.426 4.175 21.079 1.00 81.62 139 THR A O 1
ATOM 1127 N N . LYS A 1 140 ? -14.743 2.341 21.006 1.00 77.94 140 LYS A N 1
ATOM 1128 C CA . LYS A 1 140 ? -16.002 3.088 21.125 1.00 77.94 140 LYS A CA 1
ATOM 1129 C C . LYS A 1 140 ? -16.001 3.893 22.442 1.00 77.94 140 LYS A C 1
ATOM 1131 O O . LYS A 1 140 ? -15.531 3.349 23.446 1.00 77.94 140 LYS A O 1
ATOM 1136 N N . PRO A 1 141 ? -16.519 5.135 22.460 1.00 73.31 141 PRO A N 1
ATOM 1137 C CA . PRO A 1 141 ? -16.654 5.916 23.689 1.00 73.31 141 PRO A CA 1
ATOM 1138 C C . PRO A 1 141 ? -17.385 5.117 24.778 1.00 73.31 141 PRO A C 1
ATOM 1140 O O . PRO A 1 141 ? -18.376 4.451 24.490 1.00 73.31 141 PRO A O 1
ATOM 1143 N N . GLY A 1 142 ? -16.860 5.124 26.007 1.00 74.06 142 GLY A N 1
ATOM 1144 C CA . GLY A 1 142 ? -17.404 4.353 27.137 1.00 74.06 142 GLY A CA 1
ATOM 1145 C C . GLY A 1 142 ? -17.123 2.841 27.110 1.00 74.06 142 GLY A C 1
ATOM 1146 O O . GLY A 1 142 ? -17.412 2.149 28.083 1.00 74.06 142 GLY A O 1
ATOM 1147 N N . GLY A 1 143 ? -16.529 2.307 26.037 1.00 77.00 143 GLY A N 1
ATOM 1148 C CA . GLY A 1 143 ? -16.165 0.895 25.926 1.00 77.00 143 GLY A CA 1
ATOM 1149 C C . GLY A 1 143 ? -14.770 0.596 26.479 1.00 77.00 143 GLY A C 1
ATOM 1150 O O . GLY A 1 143 ? -13.810 1.312 26.195 1.00 77.00 143 GLY A O 1
ATOM 1151 N N . LYS A 1 144 ? -14.625 -0.513 27.212 1.00 83.38 144 LYS A N 1
ATOM 1152 C CA . LYS A 1 144 ? -13.309 -1.038 27.613 1.00 83.38 144 LYS A CA 1
ATOM 1153 C C . LYS A 1 144 ? -12.757 -1.962 26.514 1.00 83.38 144 LYS A C 1
ATOM 1155 O O . LYS A 1 144 ? -13.500 -2.803 26.005 1.00 83.38 144 LYS A O 1
ATOM 1160 N N . PRO A 1 145 ? -11.482 -1.827 26.103 1.00 83.94 145 PRO A N 1
ATOM 1161 C CA . PRO A 1 145 ? -10.884 -2.729 25.125 1.00 83.94 145 PRO A CA 1
ATOM 1162 C C . PRO A 1 145 ? -10.722 -4.136 25.714 1.00 83.94 145 PRO A C 1
ATOM 1164 O O . PRO A 1 145 ? -10.265 -4.291 26.846 1.00 83.94 145 PRO A O 1
ATOM 1167 N N . THR A 1 146 ? -11.055 -5.154 24.919 1.00 89.00 146 THR A N 1
ATOM 1168 C CA . THR A 1 146 ? -10.816 -6.564 25.261 1.00 89.00 146 THR A CA 1
ATOM 1169 C C . THR A 1 146 ? -9.318 -6.868 25.328 1.00 89.00 146 THR A C 1
ATOM 1171 O O . THR A 1 146 ? -8.508 -6.157 24.727 1.00 89.00 146 THR A O 1
ATOM 1174 N N . ASP A 1 147 ? -8.928 -7.950 26.001 1.00 89.19 147 ASP A N 1
ATOM 1175 C CA . ASP A 1 147 ? -7.508 -8.302 26.135 1.00 89.19 147 ASP A CA 1
ATOM 1176 C C . ASP A 1 147 ? -6.854 -8.631 24.786 1.00 89.19 147 ASP A C 1
ATOM 1178 O O . ASP A 1 147 ? -5.778 -8.116 24.485 1.00 89.19 147 ASP A O 1
ATOM 1182 N N . MET A 1 148 ? -7.561 -9.332 23.890 1.00 88.19 148 MET A N 1
ATOM 1183 C CA . MET A 1 148 ? -7.105 -9.544 22.506 1.00 88.19 148 MET A CA 1
ATOM 1184 C C . MET A 1 148 ? -6.831 -8.224 21.769 1.00 88.19 148 MET A C 1
ATOM 1186 O O . MET A 1 148 ? -5.883 -8.115 20.987 1.00 88.19 148 MET A O 1
ATOM 1190 N N . LYS A 1 149 ? -7.650 -7.193 22.015 1.00 86.38 149 LYS A N 1
ATOM 1191 C CA . LYS A 1 149 ? -7.463 -5.877 21.402 1.00 86.38 149 LYS A CA 1
ATOM 1192 C C . LYS A 1 149 ? -6.230 -5.165 21.955 1.00 86.38 149 LYS A C 1
ATOM 1194 O O . LYS A 1 149 ? -5.535 -4.512 21.180 1.00 86.38 149 LYS A O 1
ATOM 1199 N N . LYS A 1 150 ? -5.932 -5.301 23.250 1.00 88.38 150 LYS A N 1
ATOM 1200 C CA . LYS A 1 150 ? -4.711 -4.740 23.856 1.00 88.38 150 LYS A CA 1
ATOM 1201 C C . LYS A 1 150 ? -3.459 -5.353 23.225 1.00 88.38 150 LYS A C 1
ATOM 1203 O O . LYS A 1 150 ? -2.586 -4.605 22.791 1.00 88.38 150 LYS A O 1
ATOM 1208 N N . THR A 1 151 ? -3.416 -6.680 23.081 1.00 89.25 151 THR A N 1
ATOM 1209 C CA . THR A 1 151 ? -2.304 -7.388 22.422 1.00 89.25 151 THR A CA 1
ATOM 1210 C C . THR A 1 151 ? -2.107 -6.912 20.984 1.00 89.25 151 THR A C 1
ATOM 1212 O O . THR A 1 151 ? -1.003 -6.538 20.597 1.00 89.25 151 THR A O 1
ATOM 1215 N N . ARG A 1 152 ? -3.191 -6.822 20.205 1.00 88.56 152 ARG A N 1
ATOM 1216 C CA . ARG A 1 152 ? -3.145 -6.309 18.828 1.00 88.56 152 ARG A CA 1
ATOM 1217 C C . ARG A 1 152 ? -2.658 -4.858 18.750 1.00 88.56 152 ARG A C 1
ATOM 1219 O O . ARG A 1 152 ? -1.865 -4.518 17.882 1.00 88.56 152 ARG A O 1
ATOM 1226 N N . ASN A 1 153 ? -3.121 -3.993 19.650 1.00 90.00 153 ASN A N 1
ATOM 1227 C CA . ASN A 1 153 ? -2.705 -2.591 19.681 1.00 90.00 153 ASN A CA 1
ATOM 1228 C C . ASN A 1 153 ? -1.210 -2.441 20.015 1.00 90.00 153 ASN A C 1
ATOM 1230 O O . ASN A 1 153 ? -0.566 -1.528 19.496 1.00 90.00 153 ASN A O 1
ATOM 1234 N N . LYS A 1 154 ? -0.666 -3.333 20.854 1.00 89.44 154 LYS A N 1
ATOM 1235 C CA . LYS A 1 154 ? 0.774 -3.412 21.121 1.00 89.44 154 LYS A CA 1
ATOM 1236 C C . LYS A 1 154 ? 1.536 -3.790 19.850 1.00 89.44 154 LYS A C 1
ATOM 1238 O O . LYS A 1 154 ? 2.491 -3.103 19.515 1.00 89.44 154 LYS A O 1
ATOM 1243 N N . PHE A 1 155 ? 1.064 -4.802 19.116 1.00 89.00 155 PHE A N 1
ATOM 1244 C CA . PHE A 1 155 ? 1.663 -5.206 17.840 1.00 89.00 155 PHE A CA 1
ATOM 1245 C C . PHE A 1 155 ? 1.736 -4.039 16.844 1.00 89.00 155 PHE A C 1
ATOM 1247 O O . PHE A 1 155 ? 2.823 -3.719 16.388 1.00 89.00 155 PHE A O 1
ATOM 1254 N N . TYR A 1 156 ? 0.629 -3.317 16.620 1.00 86.94 156 TYR A N 1
ATOM 1255 C CA . TYR A 1 156 ? 0.584 -2.148 15.720 1.00 86.94 156 TYR A CA 1
ATOM 1256 C C . TYR A 1 156 ? 1.468 -0.960 16.119 1.00 86.94 156 TYR A C 1
ATOM 1258 O O . TYR A 1 156 ? 1.510 0.023 15.392 1.00 86.94 156 TYR A O 1
ATOM 1266 N N . THR A 1 157 ? 2.040 -0.965 17.323 1.00 86.06 157 THR A N 1
ATOM 1267 C CA . THR A 1 157 ? 2.904 0.126 17.796 1.00 86.06 157 THR A CA 1
ATOM 1268 C C . THR A 1 157 ? 4.382 -0.257 17.734 1.00 86.06 157 THR A C 1
ATOM 1270 O O . THR A 1 157 ? 5.225 0.630 17.717 1.00 86.06 157 THR A O 1
ATOM 1273 N N . ILE A 1 158 ? 4.692 -1.556 17.746 1.00 86.81 158 ILE A N 1
ATOM 1274 C CA . ILE A 1 158 ? 6.067 -2.072 17.728 1.00 86.81 158 ILE A CA 1
ATOM 1275 C C . ILE A 1 158 ? 6.511 -2.389 16.298 1.00 86.81 158 ILE A C 1
ATOM 1277 O O . ILE A 1 158 ? 7.664 -2.144 15.961 1.00 86.81 158 ILE A O 1
ATOM 1281 N N . CYS A 1 159 ? 5.608 -2.968 15.506 1.00 71.94 159 CYS A N 1
ATOM 1282 C CA . CYS A 1 159 ? 5.800 -3.270 14.093 1.00 71.94 159 CYS A CA 1
ATOM 1283 C C . CYS A 1 159 ? 5.300 -2.106 13.239 1.00 71.94 159 CYS A C 1
ATOM 1285 O O . CYS A 1 159 ? 5.925 -1.869 12.185 1.00 71.94 159 CYS A O 1
#

Organism: NCBI:txid1888915

pLDDT: mean 89.27, std 9.4, range [55.19, 98.38]

Foldseek 3Di:
DVVVVVVVVVLVVLVVLQVVLVVVLVVLVVCLQVVQLVQCVVVVHPPSDDPDSLCSCVDPCVVVSLVSLQVNLVSLCVNPAHPPDPLNVLSNLLSVLSNQLNVQHCPDPDPVSVVSNVVSVVSNVVSVLCCLQPVLLDDDVPDDDDPVSVVSNVVSVVD

Secondary structure (DSSP, 8-state):
-HHHHHHHHHHHHHHHHHHHHHHHHHHHHHHHHHHHHHHHHHTT-S----SSGGGGGGSTTHHHHHHHHHHHHHHHHT----TTSTHHHHHHHHHHHHHHHHHS-TT-S-HHHHHHHHHHHHHHHHHHHHHHHTGGG---TTPPPPHHHHHHHHHHHH-

Radius of gyration: 18.71 Å; chains: 1; bounding box: 58×33×45 Å

Sequence (159 aa):
MKNIEILYQSENNQIISYLKLRKFIGIIGIFLPIILPLVLIIFKNEDFIQDSISDYYGTEARDYFVGFMFALGLFLLTYKGYKFGNDNLFANLGAVFALGVALFPTTSEYLSIRIIHLSSAGLLFAVFAYFCLVIFKRTKPGGKPTDMKKTRNKFYTIC